Protein AF-A0A7S0XRC8-F1 (afdb_monomer)

Sequence (119 aa):
WQACLDKGVDKGVASARGEGGERSMSTKQDMEAHVYHSLANTLIDLMTEELERTEDEREDFEVENSGDGVVTVKVTGKGTWVVNKQAPSQQIWLSSPISGPTHFAYKGGGGEGGGGCWV

InterPro domains:
  IPR002908 Frataxin/CyaY [PF01491] (30-108)
  IPR002908 Frataxin/CyaY [PS50810] (31-119)
  IPR002908 Frataxin/CyaY [PTHR16821] (22-107)
  IPR002908 Frataxin/CyaY [SM01219] (31-119)
  IPR002908 Frataxin/CyaY [TIGR03421] (34-109)
  IPR020895 Frataxin conserved site [PS01344] (82-96)
  IPR036524 Frataxin/CyaY superfamily [G3DSA:3.30.920.10] (28-119)
  IPR036524 Frataxin/CyaY superfamily [SSF55387] (29-109)

Secondary structure (DSSP, 8-state):
-HHHHTT-----------------S-------HHHHHHHHHHHHHHHHHHHHHHHHH-TTEEEEE-SSSEEEEEETTTEEEEEEEEGGGTEEEEEETTTEEEEEEEE--SSTT---EE-

Solvent-accessible surface area (backbone atoms only — not comparable to full-atom values): 7361 Å² total; per-residue (Å²): 111,74,78,66,50,75,72,58,67,88,82,90,84,82,89,85,89,85,85,90,83,94,72,98,64,93,67,76,80,83,63,59,66,69,58,49,51,51,55,52,49,55,51,52,52,56,50,48,55,57,46,50,53,49,31,78,76,30,92,56,41,47,74,46,74,73,78,78,51,36,39,39,39,40,33,73,97,67,45,53,34,37,38,35,56,36,71,96,78,55,32,41,35,38,39,34,67,84,81,45,74,49,70,29,38,69,46,68,38,93,50,97,87,44,61,39,43,65,82

Radius of gyration: 16.51 Å; Cα contacts (8 Å, |Δi|>4): 148; chains: 1; bounding box: 30×26×52 Å

pLDDT: mean 77.56, std 22.84, range [33.94, 96.62]

Mean predicted aligned error: 11.23 Å

Structure (mmCIF, N/CA/C/O backbone):
data_AF-A0A7S0XRC8-F1
#
_entry.id   AF-A0A7S0XRC8-F1
#
loop_
_atom_site.group_PDB
_atom_site.id
_atom_site.type_symbol
_atom_site.label_atom_id
_atom_site.label_alt_id
_atom_site.label_comp_id
_atom_site.label_asym_id
_atom_site.label_entity_id
_atom_site.label_seq_id
_atom_site.pdbx_PDB_ins_code
_atom_site.Cartn_x
_atom_site.Cartn_y
_atom_site.Cartn_z
_atom_site.occupancy
_atom_site.B_iso_or_equiv
_atom_site.auth_seq_id
_atom_site.auth_comp_id
_atom_site.auth_asym_id
_atom_site.auth_atom_id
_atom_site.pdbx_PDB_model_num
ATOM 1 N N . TRP A 1 1 ? -6.790 7.320 0.132 1.00 41.84 1 TRP A N 1
ATOM 2 C CA . TRP A 1 1 ? -6.324 6.358 -0.887 1.00 41.84 1 TRP A CA 1
ATOM 3 C C . TRP A 1 1 ? -6.164 7.018 -2.253 1.00 41.84 1 TRP A C 1
ATOM 5 O O . TRP A 1 1 ? -5.046 7.407 -2.541 1.00 41.84 1 TRP A O 1
ATOM 15 N N . GLN A 1 2 ? -7.224 7.269 -3.039 1.00 36.62 2 GLN A N 1
ATOM 16 C CA . GLN A 1 2 ? -7.082 7.866 -4.387 1.00 36.62 2 GLN A CA 1
ATOM 17 C C . GLN A 1 2 ? -6.348 9.224 -4.391 1.00 36.62 2 GLN A C 1
ATOM 19 O O . GLN A 1 2 ? -5.434 9.430 -5.175 1.00 36.62 2 GLN A O 1
ATOM 24 N N . ALA A 1 3 ? -6.657 10.102 -3.431 1.00 35.91 3 ALA A N 1
ATOM 25 C CA . ALA A 1 3 ? -6.039 11.428 -3.332 1.00 35.91 3 ALA A CA 1
ATOM 26 C C . ALA A 1 3 ? -4.533 11.428 -2.979 1.00 35.91 3 ALA A C 1
ATOM 28 O O . ALA A 1 3 ? -3.868 12.436 -3.201 1.00 35.91 3 ALA A O 1
ATOM 29 N N . CYS A 1 4 ? -3.994 10.332 -2.424 1.00 42.72 4 CYS A N 1
ATOM 30 C CA . CYS A 1 4 ? -2.555 10.188 -2.152 1.00 42.72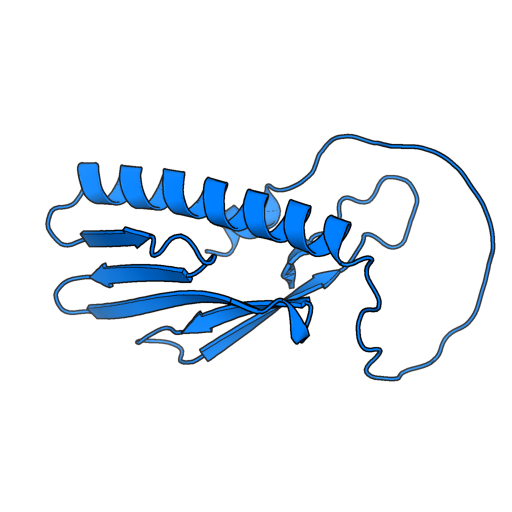 4 CYS A CA 1
ATOM 31 C C . CYS A 1 4 ? -1.792 9.739 -3.408 1.00 42.72 4 CYS A C 1
ATOM 33 O O . CYS A 1 4 ? -0.642 10.120 -3.591 1.00 42.72 4 CYS A O 1
ATOM 35 N N . LEU A 1 5 ? -2.444 8.975 -4.293 1.00 52.00 5 LEU A N 1
ATOM 36 C CA . LEU A 1 5 ? -1.854 8.491 -5.545 1.00 52.00 5 LEU A CA 1
ATOM 37 C C . LEU A 1 5 ? -1.688 9.614 -6.584 1.00 52.00 5 LEU A C 1
ATOM 39 O O . LEU A 1 5 ? -0.751 9.567 -7.376 1.00 52.00 5 LEU A O 1
ATOM 43 N N . ASP A 1 6 ? -2.543 10.642 -6.539 1.00 46.53 6 ASP A N 1
ATOM 44 C CA . ASP A 1 6 ? -2.548 11.749 -7.510 1.00 46.53 6 ASP A CA 1
ATOM 45 C C . ASP A 1 6 ? -1.499 12.850 -7.238 1.00 46.53 6 ASP A C 1
ATOM 47 O O . ASP A 1 6 ? -1.295 13.718 -8.083 1.00 46.53 6 ASP A O 1
ATOM 51 N N . LYS A 1 7 ? -0.828 12.862 -6.074 1.00 45.19 7 LYS A N 1
ATOM 52 C CA . LYS A 1 7 ? 0.083 13.961 -5.669 1.00 45.19 7 LYS A CA 1
ATOM 53 C C . LYS A 1 7 ? 1.576 13.700 -5.909 1.00 45.19 7 LYS A C 1
ATOM 55 O O . LYS A 1 7 ? 2.405 14.531 -5.542 1.00 45.19 7 LYS A O 1
ATOM 60 N N . GLY A 1 8 ? 1.942 12.569 -6.504 1.00 43.19 8 GLY A N 1
ATOM 61 C CA . GLY A 1 8 ? 3.339 12.201 -6.719 1.00 43.19 8 GLY A CA 1
ATOM 62 C C . GLY A 1 8 ? 3.884 12.645 -8.077 1.00 43.19 8 GLY A C 1
ATOM 63 O O . GLY A 1 8 ? 3.424 12.155 -9.099 1.00 43.19 8 GLY A O 1
ATOM 64 N N . VAL A 1 9 ? 4.972 13.424 -8.043 1.00 45.16 9 VAL A N 1
ATOM 65 C CA . VAL A 1 9 ? 5.985 13.635 -9.103 1.00 45.16 9 VAL A CA 1
ATOM 66 C C . VAL A 1 9 ? 5.852 14.929 -9.919 1.00 45.16 9 VAL A C 1
ATOM 68 O O . VAL A 1 9 ? 5.350 14.954 -11.038 1.00 45.16 9 VAL A O 1
ATOM 71 N N . ASP A 1 10 ? 6.460 15.988 -9.381 1.00 43.03 10 ASP A N 1
ATOM 72 C CA . ASP A 1 10 ? 6.890 17.176 -10.118 1.00 43.03 10 ASP A CA 1
ATOM 73 C C . ASP A 1 10 ? 8.413 17.307 -9.939 1.00 43.03 10 ASP A C 1
ATOM 75 O O . ASP A 1 10 ? 8.882 17.613 -8.838 1.00 43.03 10 ASP A O 1
ATOM 79 N N . LYS A 1 11 ? 9.188 16.965 -10.979 1.00 39.91 11 LYS A N 1
ATOM 80 C CA . LYS A 1 11 ? 10.441 17.634 -11.391 1.00 39.91 11 LYS A CA 1
ATOM 81 C C . LYS A 1 11 ? 11.114 16.896 -12.545 1.00 39.91 11 LYS A C 1
ATOM 83 O O . LYS A 1 11 ? 11.427 15.712 -12.472 1.00 39.91 11 LYS A O 1
ATOM 88 N N . GLY A 1 12 ? 11.308 17.656 -13.618 1.00 40.41 12 GLY A N 1
ATOM 89 C CA . GLY A 1 12 ? 11.737 17.183 -14.922 1.00 40.41 12 GLY A CA 1
ATOM 90 C C . GLY A 1 12 ? 13.204 16.780 -15.041 1.00 40.41 12 GLY A C 1
ATOM 91 O O . GLY A 1 12 ? 14.090 17.289 -14.357 1.00 40.41 12 GLY A O 1
ATOM 92 N N . VAL A 1 13 ? 13.424 15.918 -16.028 1.00 38.25 13 VAL A N 1
ATOM 93 C CA . VAL A 1 13 ? 14.688 15.664 -16.715 1.00 38.25 13 VAL A CA 1
ATOM 94 C C . VAL A 1 13 ? 14.348 15.536 -18.201 1.00 38.25 13 VAL A C 1
ATOM 96 O O . VAL A 1 13 ? 13.374 14.885 -18.573 1.00 38.25 13 VAL A O 1
ATOM 99 N N . ALA A 1 14 ? 15.101 16.245 -19.037 1.00 34.88 14 ALA A N 1
ATOM 100 C CA . ALA A 1 14 ? 14.832 16.426 -20.458 1.00 34.88 14 ALA A CA 1
ATOM 101 C C . ALA A 1 14 ? 15.560 15.405 -21.355 1.00 34.88 14 ALA A C 1
ATOM 103 O O . ALA A 1 14 ? 16.656 14.967 -21.011 1.00 34.88 14 ALA A O 1
ATOM 104 N N . SER A 1 15 ? 15.014 15.241 -22.578 1.00 36.75 15 SER A N 1
ATOM 105 C CA . SER A 1 15 ? 15.690 14.843 -23.841 1.00 36.75 15 SER A CA 1
ATOM 106 C C . SER A 1 15 ? 15.923 13.327 -24.056 1.00 36.75 15 SER A C 1
ATOM 108 O O . SER A 1 15 ? 16.429 12.671 -23.161 1.00 36.75 15 SER A O 1
ATOM 110 N N . ALA A 1 16 ? 15.673 12.664 -25.200 1.00 36.91 16 ALA A N 1
ATOM 111 C CA . ALA A 1 16 ? 15.106 13.014 -26.509 1.00 36.91 16 ALA A CA 1
ATOM 112 C C . ALA A 1 16 ? 14.747 11.738 -27.333 1.00 36.91 16 ALA A C 1
ATOM 114 O O . ALA A 1 16 ? 15.506 10.776 -27.334 1.00 36.91 16 ALA A O 1
ATO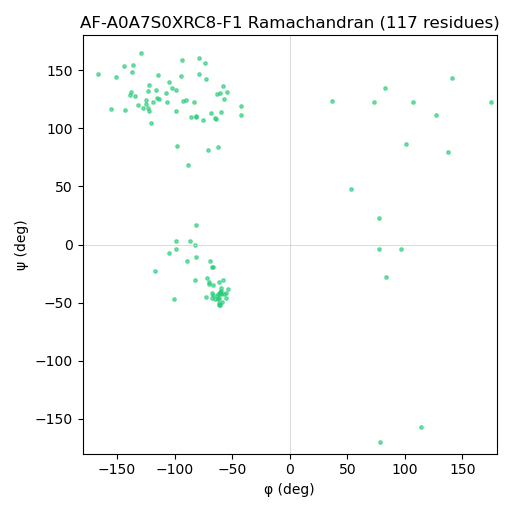M 115 N N . ARG A 1 17 ? 13.666 11.854 -28.134 1.00 37.41 17 ARG A N 1
ATOM 116 C CA . ARG A 1 17 ? 13.391 11.305 -29.494 1.00 37.41 17 ARG A CA 1
ATOM 117 C C . ARG A 1 17 ? 13.091 9.800 -29.729 1.00 37.41 17 ARG A C 1
ATOM 119 O O . ARG A 1 17 ? 13.972 8.962 -29.597 1.00 37.41 17 ARG A O 1
ATOM 126 N N . GLY A 1 18 ? 11.914 9.528 -30.330 1.00 33.94 18 GLY A N 1
ATOM 127 C CA . GLY A 1 18 ? 11.775 8.532 -31.420 1.00 33.94 18 GLY A CA 1
ATOM 128 C C . GLY A 1 18 ? 10.572 7.561 -31.437 1.00 33.94 18 GLY A C 1
ATOM 129 O O . GLY A 1 18 ? 10.745 6.403 -31.101 1.00 33.94 18 GLY A O 1
ATOM 130 N N . GLU A 1 19 ? 9.403 8.043 -31.887 1.00 40.75 19 GLU A N 1
ATOM 131 C CA . GLU A 1 19 ? 8.348 7.418 -32.737 1.00 40.75 19 GLU A CA 1
ATOM 132 C C . GLU A 1 19 ? 7.937 5.917 -32.644 1.00 40.75 19 GLU A C 1
ATOM 134 O O . GLU A 1 19 ? 8.677 5.022 -33.035 1.00 40.75 19 GLU A O 1
ATOM 139 N N . GLY A 1 20 ? 6.630 5.693 -32.396 1.00 35.09 20 GLY A N 1
ATOM 140 C CA . GLY A 1 20 ? 5.758 4.903 -33.292 1.00 35.09 20 GLY A CA 1
ATOM 141 C C . GLY A 1 20 ? 5.309 3.485 -32.878 1.00 35.09 20 GLY A C 1
ATOM 142 O O . GLY A 1 20 ? 6.120 2.571 -32.782 1.00 35.09 20 GLY A O 1
ATOM 143 N N . GLY A 1 21 ? 3.982 3.266 -32.813 1.00 33.94 21 GLY A N 1
ATOM 144 C CA . GLY A 1 21 ? 3.353 1.973 -33.152 1.00 33.94 21 GLY A CA 1
ATOM 145 C C . GLY A 1 21 ? 2.417 1.342 -32.108 1.00 33.94 21 GLY A C 1
ATOM 146 O O . GLY A 1 21 ? 2.858 0.834 -31.083 1.00 33.94 21 GLY A O 1
ATOM 147 N N . GLU A 1 22 ? 1.119 1.294 -32.423 1.00 52.44 22 GLU A N 1
ATOM 148 C CA . GLU A 1 22 ? 0.064 0.600 -31.673 1.00 52.44 22 GLU A CA 1
ATOM 149 C C . GLU A 1 22 ? 0.271 -0.928 -31.619 1.00 52.44 22 GLU A C 1
ATOM 151 O O . GLU A 1 22 ? 0.416 -1.592 -32.650 1.00 52.44 22 GLU A O 1
ATOM 156 N N . ARG A 1 23 ? 0.199 -1.518 -30.415 1.00 38.44 23 ARG A N 1
ATOM 157 C CA . ARG A 1 23 ? -0.103 -2.947 -30.230 1.00 38.44 23 ARG A CA 1
ATOM 158 C C . ARG A 1 23 ? -0.713 -3.204 -28.850 1.00 38.44 23 ARG A C 1
ATOM 160 O O . ARG A 1 23 ? -0.063 -3.017 -27.828 1.00 38.44 23 ARG A O 1
ATOM 167 N N . SER A 1 24 ? -1.961 -3.669 -28.837 1.00 58.72 24 SER A N 1
ATOM 168 C CA . SER A 1 24 ? -2.594 -4.261 -27.656 1.00 58.72 24 SER A CA 1
ATOM 169 C C . SER A 1 24 ? -1.851 -5.547 -27.282 1.00 58.72 24 SER A C 1
ATOM 171 O O . SER A 1 24 ? -1.919 -6.545 -27.997 1.00 58.72 24 SER A O 1
ATOM 173 N N . MET A 1 25 ? -1.103 -5.498 -26.186 1.00 35.59 25 MET A N 1
ATOM 174 C CA . MET A 1 25 ? -0.585 -6.634 -25.432 1.00 35.59 25 MET A CA 1
ATOM 175 C C . MET A 1 25 ? -0.469 -6.167 -23.984 1.00 35.59 25 MET A C 1
ATOM 177 O O . MET A 1 25 ? -0.147 -5.007 -23.738 1.00 35.59 25 MET A O 1
ATOM 181 N N . SER A 1 26 ? -0.735 -7.054 -23.027 1.00 46.91 26 SER A N 1
ATOM 182 C CA . SER A 1 26 ? -0.317 -6.862 -21.638 1.00 46.91 26 SER A CA 1
ATOM 183 C C . SER A 1 26 ? 1.212 -6.820 -21.632 1.00 46.91 26 SER A C 1
ATOM 185 O O . SER A 1 26 ? 1.885 -7.841 -21.516 1.00 46.91 26 SER A O 1
ATOM 187 N N . THR A 1 27 ? 1.771 -5.646 -21.901 1.00 43.78 27 THR A N 1
ATOM 188 C CA . THR A 1 27 ? 3.192 -5.394 -21.769 1.00 43.78 27 THR A CA 1
ATOM 189 C C . THR A 1 27 ? 3.468 -5.442 -20.281 1.00 43.78 27 THR A C 1
ATOM 191 O O . THR A 1 27 ? 2.985 -4.602 -19.520 1.00 43.78 27 THR A O 1
ATOM 194 N N . LYS A 1 28 ? 4.238 -6.451 -19.854 1.00 51.22 28 LYS A N 1
ATOM 195 C CA . LY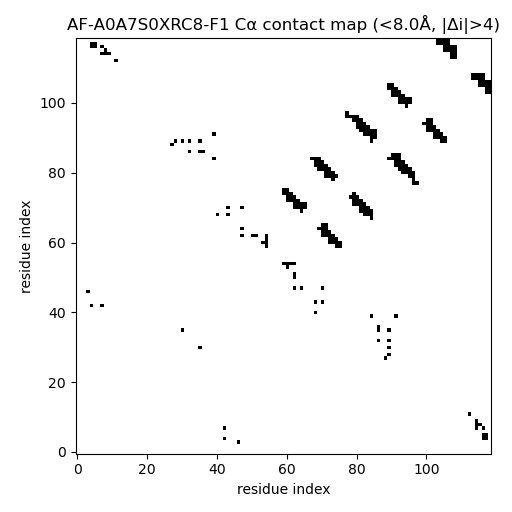S A 1 28 ? 5.087 -6.286 -18.676 1.00 51.22 28 LYS A CA 1
ATOM 196 C C . LYS A 1 28 ? 5.701 -4.901 -18.808 1.00 51.22 28 LYS A C 1
ATOM 198 O O . LYS A 1 28 ? 6.298 -4.593 -19.838 1.00 51.22 28 LYS A O 1
ATOM 203 N N . GLN A 1 29 ? 5.430 -4.039 -17.841 1.00 57.84 29 GLN A N 1
ATOM 204 C CA . GLN A 1 29 ? 6.127 -2.774 -17.797 1.00 57.84 29 GLN A CA 1
ATOM 205 C C . GLN A 1 29 ? 7.584 -3.137 -17.552 1.00 57.84 29 GLN A C 1
ATOM 207 O O . GLN A 1 29 ? 7.922 -3.659 -16.500 1.00 57.84 29 GLN A O 1
ATOM 212 N N . ASP A 1 30 ? 8.417 -2.964 -18.569 1.00 65.62 30 ASP A N 1
ATOM 213 C CA . ASP A 1 30 ? 9.861 -3.050 -18.428 1.00 65.62 30 ASP A CA 1
ATOM 214 C C . ASP A 1 30 ? 10.344 -1.647 -18.051 1.00 65.62 30 ASP A C 1
ATOM 216 O O . ASP A 1 30 ? 10.929 -0.922 -18.853 1.00 65.62 30 ASP A O 1
ATOM 220 N N . MET A 1 31 ? 10.001 -1.211 -16.836 1.00 81.88 31 MET A N 1
ATOM 221 C CA . MET A 1 31 ? 10.635 -0.044 -16.234 1.00 81.88 31 MET A CA 1
ATOM 222 C C . MET A 1 31 ? 11.998 -0.471 -15.687 1.00 81.88 31 MET A C 1
ATOM 224 O O . MET A 1 31 ? 12.167 -1.591 -15.200 1.00 81.88 31 MET A O 1
ATOM 228 N N . GLU A 1 32 ? 12.984 0.420 -15.717 1.00 87.25 32 GLU A N 1
ATOM 229 C CA . GLU A 1 32 ? 14.246 0.152 -15.039 1.00 87.25 32 GLU A CA 1
ATOM 230 C C . GLU A 1 32 ? 13.999 -0.049 -13.538 1.00 87.25 32 GLU A C 1
ATOM 232 O O . GLU A 1 32 ? 13.332 0.758 -12.887 1.00 87.25 32 GLU A O 1
ATOM 237 N N . ALA A 1 33 ? 14.544 -1.130 -12.973 1.00 87.38 33 ALA A N 1
ATOM 238 C CA . ALA A 1 33 ? 14.258 -1.528 -11.594 1.00 87.38 33 A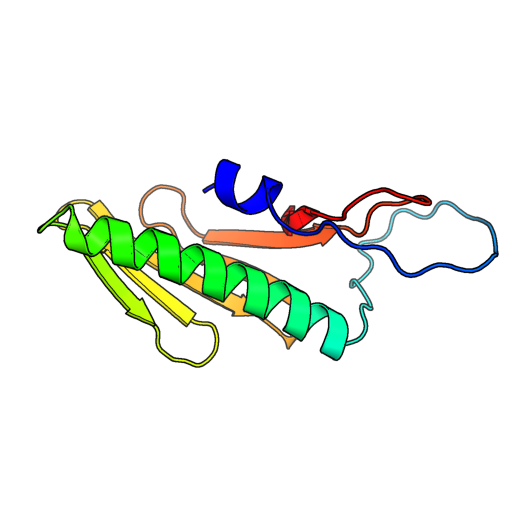LA A CA 1
ATOM 239 C C . ALA A 1 33 ? 14.501 -0.391 -10.588 1.00 87.38 33 ALA A C 1
ATOM 241 O O . ALA A 1 33 ? 13.717 -0.206 -9.661 1.00 87.38 33 ALA A O 1
ATOM 242 N N . HIS A 1 34 ? 15.552 0.407 -10.791 1.00 89.62 34 HIS A N 1
ATOM 243 C CA . HIS A 1 34 ? 15.869 1.533 -9.916 1.00 89.62 34 HIS A CA 1
ATOM 244 C C . HIS A 1 34 ? 14.817 2.653 -9.977 1.00 89.62 34 HIS A C 1
ATOM 246 O O . HIS A 1 34 ? 14.522 3.254 -8.946 1.00 89.62 34 HIS A O 1
ATOM 252 N N . VAL A 1 35 ? 14.210 2.897 -11.145 1.00 89.81 35 VAL A N 1
ATOM 253 C CA . VAL A 1 35 ? 13.123 3.873 -11.307 1.00 89.81 35 VAL A CA 1
ATOM 254 C C . VAL A 1 35 ? 11.886 3.388 -10.558 1.00 89.81 35 VAL A C 1
ATOM 256 O O . VAL A 1 35 ? 11.316 4.147 -9.775 1.00 89.81 35 VAL A O 1
ATOM 259 N N . TYR A 1 36 ? 11.528 2.106 -10.704 1.00 91.00 36 TYR A N 1
ATOM 260 C CA . TYR A 1 36 ? 10.425 1.513 -9.943 1.00 91.00 36 TYR A CA 1
ATOM 261 C C . TYR A 1 36 ? 10.677 1.621 -8.438 1.00 91.00 36 TYR A C 1
ATOM 263 O O . TYR A 1 36 ? 9.810 2.086 -7.705 1.00 91.00 36 TYR A O 1
ATOM 271 N N . HIS A 1 37 ? 11.868 1.229 -7.975 1.00 92.69 37 HIS A N 1
ATOM 272 C CA . HIS A 1 37 ? 12.214 1.296 -6.559 1.00 92.69 37 HIS A CA 1
ATOM 273 C C . HIS A 1 37 ? 12.136 2.724 -6.024 1.00 92.69 37 HIS A C 1
ATOM 275 O O . HIS A 1 37 ? 11.582 2.919 -4.948 1.00 92.69 37 HIS A O 1
ATOM 281 N N . SER A 1 38 ? 12.629 3.711 -6.775 1.00 92.50 38 SER A N 1
ATOM 282 C CA . SER A 1 38 ? 12.533 5.117 -6.384 1.00 92.50 38 SER A CA 1
ATOM 283 C C . SER A 1 38 ? 11.075 5.561 -6.250 1.00 92.50 38 SER A C 1
ATOM 285 O O . SER A 1 38 ? 10.697 6.071 -5.202 1.00 92.50 38 SER A O 1
ATOM 287 N N . LEU A 1 39 ? 10.245 5.330 -7.273 1.00 92.38 39 LEU A N 1
ATOM 288 C CA . LEU A 1 39 ? 8.833 5.732 -7.272 1.00 92.38 39 LEU A CA 1
ATOM 289 C C . LEU A 1 39 ? 8.032 5.026 -6.174 1.00 92.38 39 LEU A C 1
ATOM 291 O O . LEU A 1 39 ? 7.231 5.651 -5.482 1.00 92.38 39 LEU A O 1
ATOM 295 N N . ALA A 1 40 ? 8.240 3.718 -6.023 1.00 92.75 40 ALA A N 1
ATOM 296 C CA . ALA A 1 40 ? 7.551 2.903 -5.038 1.00 92.75 40 ALA A CA 1
ATOM 297 C C . ALA A 1 40 ? 7.946 3.291 -3.612 1.00 92.75 40 ALA A C 1
ATOM 299 O O . ALA A 1 40 ? 7.067 3.411 -2.768 1.00 92.75 40 ALA A O 1
ATOM 300 N N . ASN A 1 41 ? 9.237 3.519 -3.347 1.00 93.50 41 ASN A N 1
ATOM 301 C CA . ASN A 1 41 ? 9.693 3.979 -2.036 1.00 93.50 41 ASN A CA 1
ATOM 302 C C . ASN A 1 41 ? 9.079 5.341 -1.709 1.00 93.50 41 ASN A C 1
ATOM 304 O O . ASN A 1 41 ? 8.425 5.458 -0.686 1.00 93.50 41 ASN A O 1
ATOM 308 N N . THR A 1 42 ? 9.161 6.315 -2.623 1.00 93.31 42 THR A N 1
ATOM 309 C CA . THR A 1 42 ? 8.547 7.635 -2.411 1.00 93.31 42 THR A CA 1
ATOM 310 C C . THR A 1 42 ? 7.053 7.540 -2.101 1.00 93.31 42 THR A C 1
ATOM 312 O O . THR A 1 42 ? 6.571 8.231 -1.211 1.00 93.31 42 THR A O 1
ATOM 315 N N . LEU A 1 43 ? 6.307 6.681 -2.801 1.00 93.25 43 LEU A N 1
ATOM 316 C CA . LEU A 1 43 ? 4.888 6.479 -2.509 1.00 93.25 43 LEU A CA 1
ATOM 317 C C . LEU A 1 43 ? 4.666 5.861 -1.118 1.00 93.25 43 LEU A C 1
ATOM 319 O O . LEU A 1 43 ? 3.791 6.320 -0.388 1.00 93.25 43 LEU A O 1
ATOM 323 N N . ILE A 1 44 ? 5.413 4.810 -0.768 1.00 93.75 44 ILE A N 1
ATOM 324 C CA . ILE A 1 44 ? 5.293 4.140 0.534 1.00 93.75 44 ILE A CA 1
ATOM 325 C C . ILE A 1 44 ? 5.650 5.099 1.670 1.00 93.75 44 ILE A C 1
ATOM 327 O O . ILE A 1 44 ? 4.914 5.141 2.651 1.00 93.75 44 ILE A O 1
ATOM 331 N N . ASP A 1 45 ? 6.712 5.887 1.519 1.00 92.69 45 ASP A N 1
ATOM 332 C CA . ASP A 1 45 ? 7.160 6.857 2.517 1.00 92.69 45 ASP A CA 1
ATOM 333 C C . ASP A 1 45 ? 6.070 7.913 2.753 1.00 92.69 45 ASP A C 1
ATOM 335 O O . ASP A 1 45 ? 5.586 8.050 3.872 1.00 92.69 45 ASP A O 1
ATOM 339 N N . LEU A 1 46 ? 5.565 8.547 1.685 1.00 93.06 46 LEU A N 1
ATOM 340 C CA . LEU A 1 46 ? 4.478 9.532 1.778 1.00 93.06 46 LEU A CA 1
ATOM 341 C C . LEU A 1 46 ? 3.196 8.949 2.386 1.00 93.06 46 LEU A C 1
ATOM 343 O O . LEU A 1 46 ? 2.500 9.620 3.142 1.00 93.06 46 LEU A O 1
ATOM 347 N N . MET A 1 47 ? 2.838 7.709 2.042 1.00 93.25 47 MET A N 1
ATOM 348 C CA . MET A 1 47 ? 1.676 7.064 2.655 1.00 93.25 47 MET A CA 1
ATOM 349 C C . MET A 1 47 ? 1.913 6.770 4.131 1.00 93.25 47 MET A C 1
ATOM 351 O O . MET A 1 47 ? 0.996 6.960 4.920 1.00 93.25 47 MET A O 1
ATOM 355 N N . THR A 1 48 ? 3.106 6.303 4.496 1.00 93.25 48 THR A N 1
ATOM 356 C CA . THR A 1 48 ? 3.449 5.987 5.886 1.00 93.25 48 THR A CA 1
ATOM 357 C C . THR A 1 48 ? 3.376 7.246 6.741 1.00 93.25 48 THR A C 1
ATOM 359 O O . THR A 1 48 ? 2.683 7.224 7.749 1.00 93.25 48 THR A O 1
ATOM 362 N N . GLU A 1 49 ? 3.954 8.359 6.285 1.00 93.69 49 GLU A N 1
ATOM 363 C CA . GLU A 1 49 ? 3.897 9.652 6.984 1.00 93.69 49 GLU A CA 1
ATOM 364 C C . GLU A 1 49 ? 2.449 10.100 7.270 1.00 93.69 49 GLU A C 1
ATOM 366 O O . GLU A 1 49 ? 2.109 10.495 8.386 1.00 93.69 49 GLU A O 1
ATOM 371 N N . GLU A 1 50 ? 1.554 10.004 6.281 1.00 94.56 50 GLU A N 1
ATOM 372 C CA . GLU A 1 50 ? 0.143 10.385 6.457 1.00 94.56 50 GLU A CA 1
ATOM 373 C C . GLU A 1 50 ? -0.630 9.406 7.363 1.00 94.56 50 GLU A C 1
ATOM 375 O O . GLU A 1 50 ? -1.566 9.799 8.069 1.00 94.56 50 GLU A O 1
ATOM 380 N N . LEU A 1 51 ? -0.261 8.123 7.342 1.00 94.56 51 LEU A N 1
ATOM 381 C CA . LEU A 1 51 ? -0.863 7.092 8.184 1.00 94.56 51 LEU A CA 1
ATOM 382 C C . LEU A 1 51 ? -0.426 7.242 9.644 1.00 94.56 51 LEU A C 1
ATOM 384 O O . LEU A 1 51 ? -1.288 7.201 10.516 1.00 94.56 51 LEU A O 1
ATOM 388 N N . GLU A 1 52 ? 0.861 7.468 9.903 1.00 93.56 52 GLU A N 1
ATOM 389 C CA . GLU A 1 52 ? 1.414 7.729 11.242 1.00 93.56 52 GLU A CA 1
ATOM 390 C C . GLU A 1 52 ? 0.787 8.987 11.852 1.00 93.56 52 GLU A C 1
ATOM 392 O O . GLU A 1 52 ? 0.328 8.980 12.990 1.00 93.56 52 GLU A O 1
ATOM 397 N N . ARG A 1 53 ? 0.613 10.048 11.058 1.00 94.56 53 ARG A N 1
ATOM 398 C CA . ARG A 1 53 ? -0.144 11.221 11.509 1.00 94.56 53 ARG A CA 1
ATOM 399 C C . ARG A 1 53 ? -1.595 10.884 11.880 1.00 94.56 53 ARG A C 1
ATOM 401 O O . ARG A 1 53 ? -2.153 11.466 12.805 1.00 94.56 53 ARG A O 1
ATOM 408 N N . THR A 1 54 ? -2.233 9.981 11.138 1.00 93.31 54 THR A N 1
ATOM 409 C CA . THR A 1 54 ? -3.608 9.552 11.436 1.00 93.31 54 THR A CA 1
ATOM 410 C C . THR A 1 54 ? -3.670 8.715 12.717 1.00 93.31 54 THR A C 1
ATOM 412 O O . THR A 1 54 ? -4.659 8.809 13.441 1.00 93.31 54 THR A O 1
ATOM 415 N N . GLU A 1 55 ? -2.638 7.915 12.995 1.00 94.38 55 GLU A N 1
ATOM 416 C CA . GLU A 1 55 ? -2.472 7.161 14.244 1.00 94.38 55 GLU A CA 1
ATOM 417 C C . GLU A 1 55 ? -2.386 8.100 15.454 1.00 94.38 55 GLU A C 1
ATOM 419 O O . GLU A 1 55 ? -3.134 7.919 16.413 1.00 94.38 55 GLU A O 1
ATOM 424 N N . ASP A 1 56 ? -1.594 9.175 15.367 1.00 94.19 56 ASP A N 1
ATOM 425 C CA . ASP A 1 56 ? -1.500 10.196 16.425 1.00 94.19 56 ASP A CA 1
ATOM 426 C C . ASP A 1 56 ? -2.856 10.858 16.747 1.00 94.19 56 ASP A C 1
ATOM 428 O O . ASP A 1 56 ? -3.115 11.284 17.876 1.00 94.19 56 ASP A O 1
ATOM 432 N N . GLU A 1 57 ? -3.739 10.964 15.751 1.00 94.19 57 GLU A N 1
ATOM 433 C CA . GLU A 1 57 ? -5.058 11.587 15.877 1.00 94.19 57 GLU A CA 1
ATOM 434 C C . GLU A 1 57 ? -6.160 10.588 16.300 1.00 94.19 57 GLU A C 1
ATOM 436 O O . GLU A 1 57 ? -7.261 11.014 16.675 1.00 94.19 57 GLU A O 1
ATOM 441 N N . ARG A 1 58 ? -5.914 9.268 16.230 1.00 92.81 58 ARG A N 1
ATOM 442 C CA . ARG A 1 58 ? -6.941 8.226 16.405 1.00 92.81 58 ARG A CA 1
ATOM 443 C C . ARG A 1 58 ? -6.433 6.983 17.134 1.00 92.81 58 ARG A C 1
ATOM 445 O O . ARG A 1 58 ? -5.717 6.167 16.575 1.00 92.81 58 ARG A O 1
ATOM 452 N N . GLU A 1 59 ? -6.999 6.725 18.311 1.00 92.06 59 GLU A N 1
ATOM 453 C CA . GLU A 1 59 ? -6.691 5.531 19.121 1.00 92.06 59 GLU A CA 1
ATOM 454 C C . GLU A 1 59 ? -7.139 4.198 18.490 1.00 92.06 59 GLU A C 1
ATOM 456 O O . GLU A 1 59 ? -6.685 3.131 18.896 1.00 92.06 59 GLU A O 1
ATOM 461 N N . ASP A 1 60 ? -8.065 4.223 17.524 1.00 93.75 60 ASP A N 1
ATOM 462 C CA . ASP A 1 60 ? -8.559 3.011 16.862 1.00 93.75 60 ASP A CA 1
ATOM 463 C C . ASP A 1 60 ? -7.708 2.575 15.661 1.00 93.75 60 ASP A C 1
ATOM 465 O O . ASP A 1 60 ? -8.080 1.615 14.980 1.00 93.75 60 ASP A O 1
ATOM 469 N N . PHE A 1 61 ? -6.608 3.280 15.400 1.00 94.56 61 PHE A N 1
ATOM 470 C CA . PHE A 1 61 ? -5.725 3.128 14.253 1.00 94.56 61 PHE A CA 1
ATOM 471 C C . PHE A 1 61 ? -4.334 2.690 14.728 1.00 94.56 61 PHE A C 1
ATOM 473 O O . PHE A 1 61 ? -3.822 3.251 15.684 1.00 94.56 61 PHE A O 1
ATOM 480 N N . GLU A 1 62 ? -3.744 1.684 14.085 1.00 96.00 62 GLU A N 1
ATOM 481 C CA . GLU A 1 62 ? -2.384 1.206 14.378 1.00 96.00 62 GLU A CA 1
ATOM 482 C C . GLU A 1 62 ? -1.632 1.012 13.056 1.00 96.00 62 GLU A C 1
ATOM 484 O O . GLU A 1 62 ? -2.137 0.324 12.155 1.00 96.00 62 GLU A O 1
ATOM 489 N N . VAL A 1 63 ? -0.446 1.605 12.929 1.00 95.62 63 VAL A N 1
ATOM 490 C CA . VAL A 1 63 ? 0.391 1.571 11.724 1.00 95.62 63 VAL A CA 1
ATOM 491 C C . VAL A 1 63 ? 1.692 0.840 12.023 1.00 95.62 63 VAL A C 1
ATOM 493 O O . VAL A 1 63 ? 2.434 1.174 12.936 1.00 95.62 63 VAL A O 1
ATOM 496 N N . GLU A 1 64 ? 2.001 -0.168 11.213 1.00 94.88 64 GLU A N 1
ATOM 497 C CA . GLU A 1 64 ? 3.241 -0.930 11.317 1.00 94.88 64 GLU A CA 1
ATOM 498 C C . GLU A 1 64 ? 3.944 -0.952 9.959 1.00 94.88 64 GLU A C 1
ATOM 500 O O . GLU A 1 64 ? 3.427 -1.497 8.979 1.00 94.88 64 GLU A O 1
ATOM 505 N N . ASN A 1 65 ? 5.145 -0.376 9.895 1.00 92.31 65 ASN A N 1
ATOM 506 C CA . ASN A 1 65 ? 6.013 -0.459 8.725 1.00 92.31 65 ASN A CA 1
ATOM 507 C C . ASN A 1 65 ? 7.075 -1.545 8.945 1.00 92.31 65 ASN A C 1
ATOM 509 O O . ASN A 1 65 ? 7.941 -1.419 9.809 1.00 92.31 65 ASN A O 1
ATOM 513 N N . SER A 1 66 ? 7.028 -2.614 8.147 1.00 88.69 66 SER A N 1
ATOM 514 C CA . SER A 1 66 ? 7.964 -3.740 8.268 1.00 88.69 66 SER A CA 1
ATOM 515 C C . SER A 1 66 ? 9.314 -3.500 7.568 1.00 88.69 66 SER A C 1
ATOM 517 O O . SER A 1 66 ? 10.167 -4.380 7.582 1.00 88.69 66 SER A O 1
ATOM 519 N N . GLY A 1 67 ? 9.530 -2.344 6.929 1.00 80.69 67 GLY A N 1
ATOM 520 C CA . GLY A 1 67 ? 10.799 -1.943 6.303 1.00 80.69 67 GLY A CA 1
ATOM 521 C C . GLY A 1 67 ? 11.037 -2.478 4.883 1.00 80.69 67 GLY A C 1
ATOM 522 O O . GLY A 1 67 ? 11.656 -1.799 4.066 1.00 80.69 67 GLY A O 1
ATOM 523 N N . ASP A 1 68 ? 10.473 -3.631 4.518 1.00 86.75 68 ASP A N 1
ATOM 524 C CA . ASP A 1 68 ? 10.607 -4.226 3.172 1.00 86.75 68 ASP A CA 1
ATOM 525 C C . ASP A 1 68 ? 9.649 -3.622 2.117 1.00 86.75 68 ASP A C 1
ATOM 527 O O . ASP A 1 68 ? 9.432 -4.176 1.036 1.00 86.75 68 ASP A O 1
ATOM 531 N N . GLY A 1 69 ? 9.067 -2.452 2.398 1.00 90.44 69 GLY A N 1
ATOM 532 C CA . GLY A 1 69 ? 7.993 -1.863 1.592 1.00 90.44 69 GLY A CA 1
ATOM 533 C C . GLY A 1 69 ? 6.630 -2.510 1.843 1.00 90.44 69 GLY A C 1
ATOM 534 O O . GLY A 1 69 ? 5.759 -2.456 0.974 1.00 90.44 69 GLY A O 1
ATOM 535 N N . VAL A 1 70 ? 6.463 -3.129 3.015 1.00 94.75 70 VAL A N 1
ATOM 536 C CA . VAL A 1 70 ? 5.181 -3.616 3.526 1.00 94.75 70 VAL A CA 1
ATOM 537 C C . VAL A 1 70 ? 4.726 -2.689 4.647 1.00 94.75 70 VAL A C 1
ATOM 539 O O . VAL A 1 70 ? 5.443 -2.509 5.629 1.00 94.75 70 VAL A O 1
ATOM 542 N N . VAL A 1 71 ? 3.534 -2.120 4.492 1.00 96.44 71 VAL A N 1
ATOM 543 C CA . VAL A 1 71 ? 2.879 -1.278 5.496 1.00 96.44 71 VAL A CA 1
ATOM 544 C C . VAL A 1 71 ? 1.569 -1.941 5.883 1.00 96.44 71 VAL A C 1
ATOM 546 O O . VAL A 1 71 ? 0.714 -2.197 5.033 1.00 96.44 71 VAL A O 1
ATOM 549 N N . THR A 1 72 ? 1.408 -2.219 7.167 1.00 96.50 72 THR A N 1
ATOM 550 C CA . THR A 1 72 ? 0.206 -2.818 7.737 1.00 96.50 72 THR A CA 1
ATOM 551 C C . THR A 1 72 ? -0.543 -1.759 8.526 1.00 96.50 72 THR A C 1
ATOM 553 O O . THR A 1 72 ? 0.034 -1.076 9.361 1.00 96.50 72 THR A O 1
ATOM 556 N N . VAL A 1 73 ? -1.842 -1.635 8.273 1.00 96.56 73 VAL A N 1
ATOM 557 C CA . VAL A 1 73 ? -2.719 -0.700 8.978 1.00 96.56 73 VAL A CA 1
ATOM 558 C C . VAL A 1 73 ? -3.849 -1.492 9.605 1.00 96.56 73 VAL A C 1
ATOM 560 O O . VAL A 1 73 ? -4.642 -2.115 8.895 1.00 96.56 73 VAL A 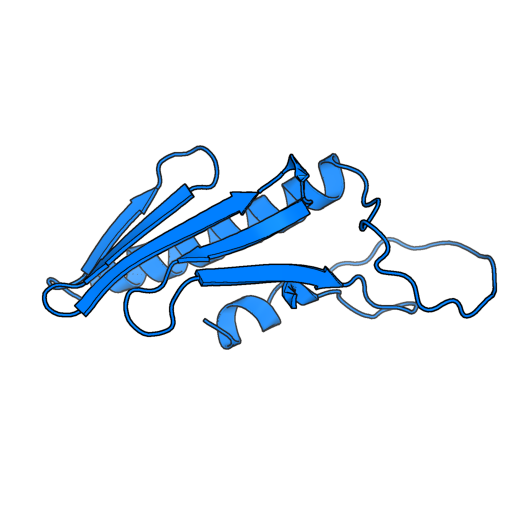O 1
ATOM 563 N N . LYS A 1 74 ? -3.955 -1.478 10.929 1.00 96.62 74 LYS A N 1
ATOM 564 C CA . LYS A 1 74 ? -5.067 -2.105 11.647 1.00 96.62 74 LYS A CA 1
ATOM 565 C C . LYS A 1 74 ? -6.035 -1.021 12.088 1.00 96.62 74 LYS A C 1
ATOM 56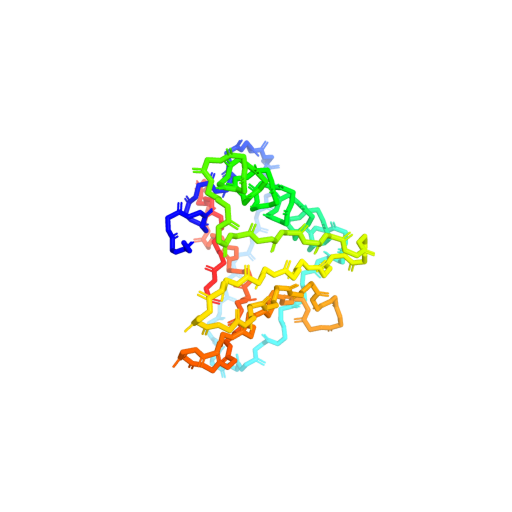7 O O . LYS A 1 74 ? -5.633 0.012 12.608 1.00 96.62 74 LYS A O 1
ATOM 572 N N . VAL A 1 75 ? -7.325 -1.268 11.877 1.00 96.00 75 VAL A N 1
ATOM 573 C CA . VAL A 1 75 ? -8.385 -0.403 12.397 1.00 96.00 75 VAL A CA 1
ATOM 574 C C . VAL A 1 75 ? -9.347 -1.242 13.213 1.00 96.00 75 VAL A C 1
ATOM 576 O O . VAL A 1 75 ? -9.965 -2.187 12.701 1.00 96.00 75 VAL A O 1
ATOM 579 N N . THR A 1 76 ? -9.488 -0.883 14.484 1.00 95.19 76 THR A N 1
ATOM 580 C CA . THR A 1 76 ? -10.332 -1.613 15.429 1.00 95.19 76 THR A CA 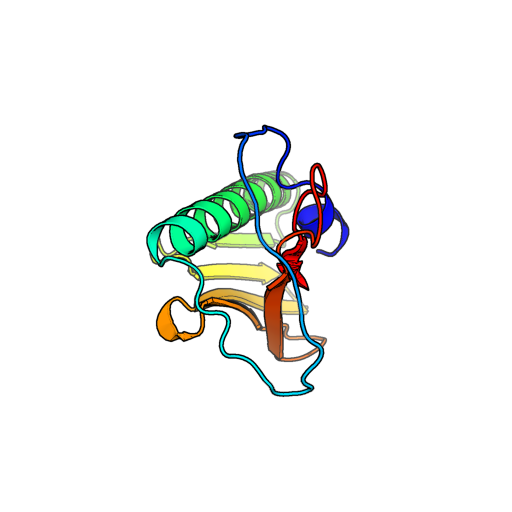1
ATOM 581 C C . THR A 1 76 ? -11.769 -1.681 14.907 1.00 95.19 76 THR A C 1
ATOM 583 O O . THR A 1 76 ? -12.383 -0.679 14.548 1.00 95.19 76 THR A O 1
ATOM 586 N N . GLY A 1 77 ? -12.308 -2.897 14.800 1.00 94.19 77 GLY A N 1
ATOM 587 C CA . GLY A 1 77 ? -13.668 -3.138 14.307 1.00 94.19 77 GLY A CA 1
ATOM 588 C C . GLY A 1 77 ? -13.858 -3.064 12.785 1.00 94.19 77 GLY A C 1
ATOM 589 O O . GLY A 1 77 ? -14.958 -3.360 12.322 1.00 94.19 77 GLY A O 1
ATOM 590 N N . LYS A 1 78 ? -12.830 -2.722 11.992 1.00 93.38 78 LYS A N 1
ATOM 591 C CA . LYS A 1 78 ? -12.912 -2.733 10.514 1.00 93.38 78 LYS A CA 1
ATOM 592 C C . LYS A 1 78 ? -11.964 -3.724 9.837 1.00 93.38 78 LYS A C 1
ATOM 594 O O . LYS A 1 78 ? -12.244 -4.140 8.716 1.00 93.38 78 LYS A O 1
ATOM 599 N N . GLY A 1 79 ? -10.884 -4.122 10.507 1.00 95.00 79 GLY A N 1
ATOM 600 C CA . GLY A 1 79 ? -9.940 -5.130 10.023 1.00 95.00 79 GLY A CA 1
ATOM 601 C C . GLY A 1 79 ? -8.553 -4.561 9.734 1.00 95.00 79 GLY A C 1
ATOM 602 O O . GLY A 1 79 ? -8.164 -3.535 10.289 1.00 95.00 79 GLY A O 1
ATOM 603 N N . THR A 1 80 ? -7.806 -5.250 8.873 1.00 96.44 80 THR A N 1
ATOM 604 C CA . THR A 1 80 ? -6.398 -4.949 8.589 1.00 96.44 80 THR A CA 1
ATOM 605 C C . THR A 1 80 ? -6.185 -4.732 7.098 1.00 96.44 80 THR A C 1
ATOM 607 O O . THR A 1 80 ? -6.506 -5.605 6.292 1.00 96.44 80 THR A O 1
ATOM 610 N N . TRP A 1 81 ? -5.626 -3.579 6.743 1.00 96.56 81 TRP A N 1
ATOM 611 C CA . TRP A 1 81 ? -5.134 -3.272 5.409 1.00 96.56 81 TRP A CA 1
ATOM 612 C C . TRP A 1 81 ? -3.647 -3.583 5.334 1.00 96.56 81 TRP A C 1
ATOM 614 O O . TRP A 1 81 ? -2.914 -3.376 6.298 1.00 96.56 81 TRP A O 1
ATOM 624 N N . VAL A 1 82 ? -3.203 -4.057 4.175 1.00 96.25 82 VAL A N 1
ATOM 625 C CA . VAL A 1 82 ? -1.784 -4.314 3.913 1.00 96.25 82 VAL A CA 1
ATOM 626 C C . VAL A 1 82 ? -1.424 -3.699 2.576 1.00 96.25 82 VAL A C 1
ATOM 628 O O . VAL A 1 82 ? -1.990 -4.077 1.552 1.00 96.25 82 VAL A O 1
ATOM 631 N N . VAL A 1 83 ? -0.481 -2.768 2.580 1.00 95.88 83 VAL A N 1
ATOM 632 C CA . VAL A 1 83 ? 0.154 -2.235 1.378 1.00 95.88 83 VAL A CA 1
ATOM 633 C C . VAL A 1 83 ? 1.490 -2.939 1.197 1.00 95.88 83 VAL A C 1
ATOM 635 O O . VAL A 1 83 ? 2.241 -3.081 2.154 1.00 95.88 83 VAL A O 1
ATOM 638 N N . ASN A 1 84 ? 1.792 -3.401 -0.012 1.00 95.56 84 ASN A N 1
ATOM 639 C CA . ASN A 1 84 ? 3.016 -4.140 -0.297 1.00 95.56 84 ASN A CA 1
ATOM 640 C C . ASN A 1 84 ? 3.641 -3.711 -1.628 1.00 95.56 84 ASN A C 1
ATOM 642 O O . ASN A 1 84 ? 2.992 -3.736 -2.676 1.00 95.56 84 ASN A O 1
ATOM 646 N N . LYS A 1 85 ? 4.929 -3.379 -1.591 1.00 94.25 85 LYS A N 1
ATOM 647 C CA . LYS A 1 85 ? 5.773 -3.154 -2.759 1.00 94.25 85 LYS A CA 1
ATOM 648 C C . LYS A 1 85 ? 6.164 -4.482 -3.418 1.00 94.25 85 LYS A C 1
ATOM 650 O O . LYS A 1 85 ? 7.027 -5.210 -2.936 1.00 94.25 85 LYS A O 1
ATOM 655 N N . GLN A 1 86 ? 5.582 -4.771 -4.578 1.00 93.25 86 GLN A N 1
ATOM 656 C CA . GLN A 1 86 ? 5.861 -5.979 -5.356 1.00 93.25 86 GLN A CA 1
ATOM 657 C C . GLN A 1 86 ? 6.865 -5.713 -6.481 1.00 93.25 86 GLN A C 1
ATOM 659 O O . GLN A 1 86 ? 6.493 -5.478 -7.634 1.00 93.25 86 GLN A O 1
ATOM 664 N N . ALA A 1 87 ? 8.155 -5.784 -6.137 1.00 89.00 87 ALA A N 1
ATOM 665 C CA . ALA A 1 87 ? 9.257 -5.524 -7.064 1.00 89.00 87 ALA A CA 1
ATOM 666 C C . ALA A 1 87 ? 9.311 -6.456 -8.291 1.00 89.00 87 ALA A C 1
ATOM 668 O O . ALA A 1 87 ? 9.517 -5.940 -9.390 1.00 89.00 87 ALA A O 1
ATOM 669 N N . PRO A 1 88 ? 9.067 -7.781 -8.182 1.00 90.06 88 PRO A N 1
ATOM 670 C CA . PRO A 1 88 ? 9.112 -8.671 -9.346 1.00 90.06 88 PRO A CA 1
ATOM 671 C C . PRO A 1 88 ? 8.082 -8.331 -10.433 1.00 90.06 88 PRO A C 1
ATOM 673 O O . PRO A 1 88 ? 8.341 -8.547 -11.615 1.00 90.06 88 PRO A O 1
ATOM 676 N N . SER A 1 89 ? 6.916 -7.811 -10.039 1.00 90.88 89 SER A N 1
ATOM 677 C CA . SER A 1 89 ? 5.852 -7.378 -10.954 1.00 90.88 89 SER A CA 1
ATOM 678 C C . SER A 1 89 ? 5.833 -5.871 -11.205 1.00 90.88 89 SER A C 1
ATOM 680 O O . SER A 1 89 ? 5.007 -5.422 -11.991 1.00 90.88 89 SER A O 1
ATOM 682 N N . GLN A 1 90 ? 6.698 -5.101 -10.537 1.00 91.88 90 GLN A N 1
ATOM 683 C CA . GLN A 1 90 ? 6.712 -3.635 -10.555 1.00 91.88 90 GLN A CA 1
ATOM 684 C C . GLN A 1 90 ? 5.353 -3.007 -10.209 1.00 91.88 90 GLN A C 1
ATOM 686 O O . GLN A 1 90 ? 4.855 -2.106 -10.880 1.00 91.88 90 GLN A O 1
ATOM 691 N N . GLN A 1 91 ? 4.736 -3.497 -9.134 1.00 94.50 91 GLN A N 1
ATOM 692 C CA . GLN A 1 91 ? 3.402 -3.075 -8.702 1.00 94.50 91 GLN A CA 1
ATOM 693 C C . GLN A 1 91 ? 3.377 -2.694 -7.225 1.00 94.50 91 GLN A C 1
ATOM 695 O O . GLN A 1 91 ? 4.273 -3.051 -6.461 1.00 94.50 91 GLN A O 1
ATOM 700 N N . ILE A 1 92 ? 2.317 -2.005 -6.820 1.00 94.88 92 ILE A N 1
ATOM 701 C CA . ILE A 1 92 ? 1.947 -1.797 -5.419 1.00 94.88 92 ILE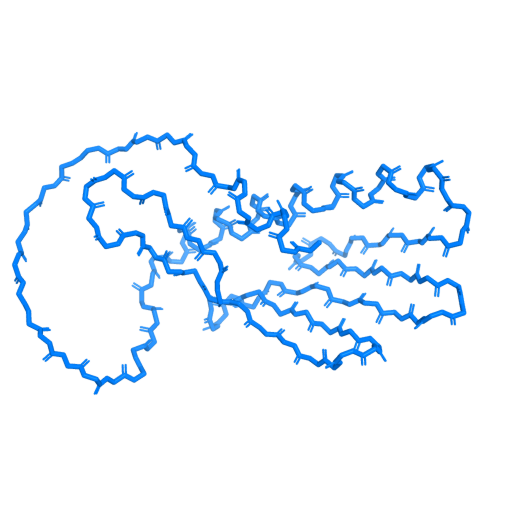 A CA 1
ATOM 702 C C . ILE A 1 92 ? 0.645 -2.535 -5.174 1.00 94.88 92 ILE A C 1
ATOM 704 O O . ILE A 1 92 ? -0.324 -2.346 -5.903 1.00 94.88 92 ILE A O 1
ATOM 708 N N . TRP A 1 93 ? 0.623 -3.410 -4.184 1.00 95.94 93 TRP A N 1
ATOM 709 C CA . TRP A 1 93 ? -0.545 -4.208 -3.844 1.00 95.94 93 TRP A CA 1
ATOM 710 C C . TRP A 1 93 ? -1.194 -3.649 -2.585 1.00 95.94 93 TRP A C 1
ATOM 712 O O . TRP A 1 93 ? -0.501 -3.274 -1.647 1.00 95.94 93 TRP A O 1
ATOM 722 N N . LEU A 1 94 ? -2.521 -3.619 -2.566 1.00 96.38 94 LEU A N 1
ATOM 723 C CA . LEU A 1 94 ? -3.354 -3.245 -1.435 1.00 96.38 94 LEU A CA 1
ATOM 724 C C . LEU A 1 94 ? -4.288 -4.411 -1.118 1.00 96.38 94 LEU A C 1
ATOM 726 O O . LEU A 1 94 ? -5.168 -4.742 -1.907 1.00 96.38 94 LEU A O 1
ATOM 730 N N . SER A 1 95 ? -4.130 -5.009 0.054 1.00 96.50 95 SER A N 1
ATOM 731 C CA . SER A 1 95 ? -5.131 -5.882 0.657 1.00 96.50 95 SER A CA 1
ATOM 732 C C . SER A 1 95 ? -6.052 -5.039 1.528 1.00 96.50 95 SER A C 1
ATOM 734 O O . SER A 1 95 ? -5.578 -4.324 2.409 1.00 96.50 95 SER A O 1
ATOM 736 N N . SER A 1 96 ? -7.359 -5.105 1.279 1.00 94.88 96 SER A N 1
ATOM 737 C CA . SER A 1 96 ? -8.382 -4.388 2.042 1.00 94.88 96 SER A CA 1
ATOM 738 C C . SER A 1 96 ? -9.400 -5.381 2.609 1.00 94.88 96 SER A C 1
ATOM 740 O O . SER A 1 96 ? -9.928 -6.197 1.850 1.00 94.88 96 SER A O 1
ATOM 742 N N . PRO A 1 97 ? -9.754 -5.293 3.904 1.00 92.25 97 PRO A N 1
ATOM 743 C CA . PRO A 1 97 ? -10.759 -6.158 4.519 1.00 92.25 97 PRO A CA 1
ATOM 744 C C . PRO A 1 97 ? -12.181 -5.858 4.014 1.00 92.25 97 PRO A C 1
ATOM 746 O O . PRO A 1 97 ? -13.088 -6.655 4.231 1.00 92.25 97 PRO A O 1
ATOM 749 N N . ILE A 1 98 ? -12.383 -4.718 3.338 1.00 92.81 98 ILE A N 1
ATOM 750 C CA . ILE A 1 98 ? -13.691 -4.267 2.842 1.00 92.81 98 ILE A CA 1
ATOM 751 C C . ILE A 1 98 ? -13.844 -4.558 1.346 1.00 92.81 98 ILE A C 1
ATOM 753 O O . ILE A 1 98 ? -14.874 -5.064 0.913 1.00 92.81 98 ILE A O 1
ATOM 757 N N . SER A 1 99 ? -12.830 -4.218 0.549 1.00 91.75 99 SER A N 1
ATOM 758 C CA . SER A 1 99 ? -12.892 -4.285 -0.919 1.00 91.75 99 SER A CA 1
ATOM 759 C C . SER A 1 99 ? -12.127 -5.465 -1.518 1.00 91.75 99 SER A C 1
ATOM 761 O O . SER A 1 99 ? -12.215 -5.689 -2.721 1.00 91.75 99 SER A O 1
ATOM 763 N N . GLY A 1 100 ? -11.379 -6.216 -0.706 1.00 94.12 100 GLY A N 1
ATOM 764 C CA . GLY A 1 100 ? -10.489 -7.269 -1.182 1.00 94.12 100 GLY A CA 1
ATOM 765 C C . GLY A 1 100 ? -9.170 -6.731 -1.757 1.00 94.12 100 GLY A C 1
ATOM 766 O O . GLY A 1 100 ? -8.846 -5.552 -1.583 1.00 94.12 100 GLY A O 1
ATOM 767 N N . PRO A 1 101 ? -8.374 -7.601 -2.401 1.00 96.06 101 PRO A N 1
ATOM 768 C CA . PRO A 1 101 ? -7.081 -7.234 -2.958 1.00 96.06 101 PRO A CA 1
ATOM 769 C C . PRO A 1 101 ? -7.231 -6.372 -4.216 1.00 96.06 101 PRO A C 1
ATOM 771 O O . PRO A 1 101 ? -8.104 -6.586 -5.054 1.00 96.06 101 PRO A O 1
ATOM 774 N N . THR A 1 102 ? -6.347 -5.399 -4.375 1.00 94.50 102 THR A N 1
ATOM 775 C CA . THR A 1 102 ? -6.209 -4.558 -5.568 1.00 94.50 102 THR A CA 1
ATOM 776 C C . THR A 1 102 ? -4.729 -4.268 -5.778 1.00 94.50 102 THR A C 1
ATOM 778 O O . THR A 1 102 ? -3.948 -4.303 -4.831 1.00 94.50 102 THR A O 1
ATOM 781 N N . HIS A 1 103 ? -4.317 -4.008 -7.012 1.00 94.56 103 HIS A N 1
ATOM 782 C CA . HIS A 1 103 ? -2.931 -3.692 -7.329 1.00 94.56 103 HIS A CA 1
ATOM 783 C C . HIS A 1 103 ? -2.853 -2.538 -8.321 1.00 94.56 103 HIS A C 1
ATOM 785 O O . HIS A 1 103 ? -3.714 -2.405 -9.190 1.00 94.56 103 HIS A O 1
ATOM 791 N N . PHE A 1 104 ? -1.788 -1.757 -8.208 1.00 93.12 104 PHE A N 1
ATOM 792 C CA . PHE A 1 104 ? -1.529 -0.576 -9.014 1.00 93.12 104 PHE A CA 1
ATOM 793 C C . PHE A 1 104 ? -0.198 -0.733 -9.739 1.00 93.12 104 PHE A C 1
ATOM 795 O O . PHE A 1 104 ? 0.792 -1.179 -9.150 1.00 93.12 104 PHE A O 1
ATOM 802 N N . ALA A 1 105 ? -0.174 -0.357 -11.009 1.00 91.00 105 ALA A N 1
ATOM 803 C CA . ALA A 1 105 ? 1.022 -0.292 -11.834 1.00 91.00 105 ALA A CA 1
ATOM 804 C C . ALA A 1 105 ? 1.290 1.169 -12.211 1.00 91.00 105 ALA A C 1
ATOM 806 O O . ALA A 1 105 ? 0.360 1.956 -12.397 1.00 91.00 105 ALA A O 1
ATOM 807 N N . TYR A 1 106 ? 2.557 1.560 -12.316 1.00 88.69 106 TYR A N 1
ATOM 808 C CA . TYR A 1 106 ? 2.887 2.944 -12.641 1.00 88.69 106 TYR A CA 1
ATOM 809 C C . TYR A 1 106 ? 2.786 3.178 -14.145 1.00 88.69 106 TYR A C 1
ATOM 811 O O . TYR A 1 106 ? 3.622 2.705 -14.912 1.00 88.69 106 TYR A O 1
ATOM 819 N N . LYS A 1 107 ? 1.799 3.942 -14.609 1.00 86.25 107 LYS A N 1
ATOM 820 C CA . LYS A 1 107 ? 1.770 4.412 -15.996 1.00 86.25 107 LYS A CA 1
ATOM 821 C C . LYS A 1 107 ? 2.580 5.694 -16.110 1.00 86.25 107 LYS A C 1
ATOM 823 O O . LYS A 1 107 ? 2.162 6.749 -15.641 1.00 86.25 107 LYS A O 1
ATOM 828 N N . GLY A 1 108 ? 3.733 5.594 -16.771 1.00 78.81 108 GLY A N 1
ATOM 829 C CA . GLY A 1 108 ? 4.481 6.769 -17.204 1.00 78.81 108 GLY A CA 1
ATOM 830 C C . GLY A 1 108 ? 3.609 7.643 -18.106 1.00 78.81 108 GLY A C 1
ATOM 831 O O . GLY A 1 108 ? 2.894 7.121 -18.966 1.00 78.81 108 GLY A O 1
ATOM 832 N N . GLY A 1 109 ? 3.646 8.960 -17.894 1.00 68.44 109 GLY A N 1
ATOM 833 C CA . GLY A 1 109 ? 2.955 9.909 -18.755 1.00 68.44 109 GLY A CA 1
ATOM 834 C C . GLY A 1 109 ? 3.477 9.773 -20.181 1.00 68.44 109 GLY A C 1
ATOM 835 O O . GLY A 1 109 ? 4.652 10.012 -20.456 1.00 68.44 109 GLY A O 1
ATOM 836 N N . GLY A 1 110 ? 2.613 9.329 -21.092 1.00 48.62 110 GLY A N 1
ATOM 837 C CA . GLY A 1 110 ? 2.928 9.253 -22.513 1.00 48.62 110 GLY A CA 1
ATOM 838 C C . GLY A 1 110 ? 2.993 10.656 -23.105 1.00 48.62 110 GLY A C 1
ATOM 839 O O . GLY A 1 110 ? 2.011 11.120 -23.671 1.00 48.62 110 GLY A O 1
ATOM 840 N N . GLY A 1 111 ? 4.121 11.345 -22.945 1.00 43.22 111 GLY A N 1
ATOM 841 C CA . GLY A 1 111 ? 4.369 12.641 -23.574 1.00 43.22 111 GLY A CA 1
ATOM 842 C C . GLY A 1 111 ? 5.102 13.634 -22.678 1.00 43.22 111 GLY A C 1
ATOM 843 O O . GLY A 1 111 ? 4.888 13.683 -21.468 1.00 43.22 111 GLY A O 1
ATOM 844 N N . GLU A 1 112 ? 5.973 14.422 -23.313 1.00 40.06 112 GLU A N 1
ATOM 845 C CA . GLU A 1 112 ? 6.772 15.499 -22.722 1.00 40.06 112 GLU A CA 1
ATOM 846 C C . GLU A 1 112 ? 5.953 16.343 -21.728 1.00 40.06 112 GLU A C 1
ATOM 848 O O . GLU A 1 112 ? 5.035 17.065 -22.109 1.00 40.06 112 GLU A O 1
ATOM 853 N N . GLY A 1 113 ? 6.295 16.233 -20.439 1.00 51.16 113 GLY A N 1
ATOM 854 C CA . GLY A 1 113 ? 5.704 17.017 -19.348 1.00 51.16 113 GLY A CA 1
ATOM 855 C C . GLY A 1 113 ? 4.571 16.345 -18.562 1.00 51.16 113 GLY A C 1
ATOM 856 O O . GLY A 1 113 ? 4.111 16.923 -17.582 1.00 51.16 113 GLY A O 1
ATOM 857 N N . GLY A 1 114 ? 4.129 15.140 -18.933 1.00 48.38 114 GLY A N 1
ATOM 858 C CA . GLY A 1 114 ? 3.121 14.403 -18.167 1.00 48.38 114 GLY A CA 1
ATOM 859 C C . GLY A 1 114 ? 3.731 13.658 -16.978 1.00 48.38 114 GLY A C 1
ATOM 860 O O . GLY A 1 114 ? 4.424 12.660 -17.174 1.00 48.38 114 GLY A O 1
ATOM 861 N N . GLY A 1 115 ? 3.457 14.101 -15.747 1.00 66.00 115 GLY A N 1
ATOM 862 C CA . GLY A 1 115 ? 3.705 13.288 -14.552 1.00 66.00 115 GLY A CA 1
ATOM 863 C C . GLY A 1 115 ? 2.997 11.935 -14.684 1.00 66.00 115 GLY A C 1
ATOM 864 O O . 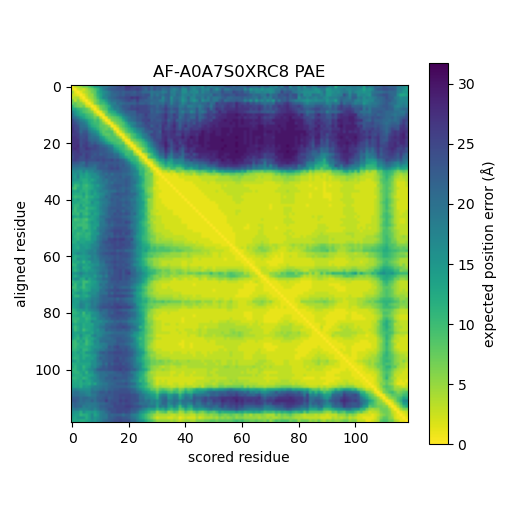GLY A 1 115 ? 1.837 11.877 -15.095 1.00 66.00 115 GLY A O 1
ATOM 865 N N . GLY A 1 116 ? 3.708 10.836 -14.425 1.00 78.00 116 GLY A N 1
ATOM 866 C CA . GLY A 1 116 ? 3.103 9.503 -14.432 1.00 78.00 116 GLY A CA 1
ATOM 867 C C . GLY A 1 116 ? 2.330 9.230 -13.143 1.00 78.00 116 GLY A C 1
ATOM 868 O O . GLY A 1 116 ? 2.564 9.876 -12.123 1.00 78.00 116 GLY A O 1
ATOM 869 N N . CYS A 1 117 ? 1.421 8.260 -13.179 1.00 85.38 117 CYS A N 1
ATOM 870 C CA . CYS A 1 117 ? 0.535 7.950 -12.060 1.00 85.38 117 CYS A CA 1
ATOM 871 C C . CYS A 1 117 ? 0.409 6.443 -11.812 1.00 85.38 117 CYS A C 1
ATOM 873 O O . CYS A 1 117 ? 0.592 5.618 -12.709 1.00 85.38 117 CYS A O 1
ATOM 875 N N . TRP A 1 118 ? 0.084 6.084 -10.572 1.00 85.62 118 TRP A N 1
ATOM 876 C CA . TRP A 1 118 ? -0.244 4.716 -10.173 1.00 85.62 118 TRP A CA 1
ATOM 877 C C . TRP A 1 118 ? -1.713 4.427 -10.493 1.00 85.62 118 TRP A C 1
ATOM 879 O O . TRP A 1 118 ? -2.593 5.141 -10.011 1.00 85.62 118 TRP A O 1
ATOM 889 N N . VAL A 1 119 ? -1.979 3.397 -11.301 1.00 83.00 119 VAL A N 1
ATOM 890 C CA . VAL A 1 119 ? -3.329 3.038 -11.781 1.00 83.00 119 VAL A CA 1
ATOM 891 C C . VAL A 1 119 ? -3.613 1.550 -11.745 1.00 83.00 119 VAL A C 1
ATOM 893 O O . VAL A 1 119 ? -2.646 0.754 -11.758 1.00 83.00 119 VAL A O 1
#

Organism: Hemiselmis andersenii (NCBI:txid464988)

Nearest PDB structures (foldseek):
  6fco-assembly1_D  TM=8.789E-01  e=2.610E-06  Thermochaetoides thermophila DSM 1495
  6fco-assembly2_B  TM=8.846E-01  e=2.610E-06  Thermochaetoides thermophila DSM 1495
  9jb5-assembly1_A  TM=8.183E-01  e=7.839E-05  Arabidopsis thaliana
  7n9i-assembly1_A  TM=7.372E-01  e=1.862E-04  Drosophila melanogaster
  6z1p-assembly1_BR  TM=7.166E-01  e=4.685E-04  Tetrahymena thermophila SB210

Foldseek 3Di:
DVVLQVPDDDDDDDDDDDDDDDDDDPDLPPDPLVVLVVRLVVSLVSVLVVLVVVVVVDVQWDWDDPPQSWIWIGGHPQGIWIWHCDSVSSWIWIAGSVPGIDIWHWDPPPDDPDHITTD